Protein AF-A0A6B2TIA9-F1 (afdb_monomer_lite)

Sequence (95 aa):
GVRVAAGSGAMRDVSNPVGRGDPLEAAYLLASRSGLRPEDAYGAVSGAARAAMGLPEVRVEAGFPAELLAVRGDRLSGALSLAYSRIVVHRGRVV

Foldseek 3Di:
DDQAADWFPDACDPVHVHTDRDLLQQLLCCCVPVVDDSVSSSCRHPQSNCVVVVHDDADPDPPGFPFDKDADDPDSNRRSVVVDDIWTAGRNDTD

Radius of gyration: 14.1 Å; chains: 1; bounding box: 41×31×35 Å

Secondary structure (DSSP, 8-state):
---------S-SSSS-S-----HHHHHHHHHHHH---HHHHHHHHTHHHHHHTTPPP--SSTTS---EEEES-SSHHHHHHH---EEEEETTEE-

pLDDT: mean 93.91, std 4.68, range [69.38, 98.19]

Structure (mmCIF, N/CA/C/O backbone):
data_AF-A0A6B2TIA9-F1
#
_entry.id   AF-A0A6B2TIA9-F1
#
loop_
_atom_site.group_PDB
_atom_site.id
_atom_site.type_symbol
_atom_site.label_atom_id
_atom_site.label_alt_id
_atom_site.label_comp_id
_atom_site.label_asym_id
_atom_site.label_entity_id
_atom_site.label_seq_id
_atom_site.pdbx_PDB_ins_code
_atom_site.Cartn_x
_atom_site.Cartn_y
_atom_site.Cartn_z
_atom_site.occupancy
_atom_site.B_iso_or_equiv
_atom_site.auth_seq_id
_atom_site.auth_comp_id
_atom_site.auth_asym_id
_atom_site.auth_atom_id
_atom_site.pdbx_PDB_model_num
ATOM 1 N N . GLY A 1 1 ? -10.009 -6.696 -18.308 1.00 78.69 1 GLY A N 1
ATOM 2 C CA . GLY A 1 1 ? -8.539 -6.714 -18.153 1.00 78.69 1 GLY A CA 1
ATOM 3 C C . GLY A 1 1 ? -8.121 -7.860 -17.249 1.00 78.69 1 GLY A C 1
ATOM 4 O O . GLY A 1 1 ? -8.994 -8.473 -16.644 1.00 78.69 1 GLY A O 1
ATOM 5 N N . VAL A 1 2 ? -6.820 -8.156 -17.168 1.00 90.06 2 VAL A N 1
ATOM 6 C CA . VAL A 1 2 ? -6.250 -9.182 -16.269 1.00 90.06 2 VAL A CA 1
ATOM 7 C C . VAL A 1 2 ? -5.986 -8.571 -14.890 1.00 90.06 2 VAL A C 1
ATOM 9 O O . VAL A 1 2 ? -5.600 -7.407 -14.799 1.00 90.06 2 VAL A O 1
ATOM 12 N N . ARG A 1 3 ? -6.198 -9.339 -13.815 1.00 89.62 3 ARG A N 1
ATOM 13 C CA . ARG A 1 3 ? -5.863 -8.903 -12.452 1.00 89.62 3 ARG A CA 1
ATOM 14 C C . ARG A 1 3 ? -4.348 -8.933 -12.264 1.00 89.62 3 ARG A C 1
ATOM 16 O O . ARG A 1 3 ? -3.737 -9.982 -12.439 1.00 89.62 3 ARG A O 1
ATOM 23 N N . VAL A 1 4 ? -3.771 -7.803 -11.869 1.00 94.00 4 VAL A N 1
ATOM 24 C CA . VAL A 1 4 ? -2.341 -7.672 -11.568 1.00 94.00 4 VAL A CA 1
ATOM 25 C C . VAL A 1 4 ? -2.180 -7.360 -10.087 1.00 94.00 4 VAL A C 1
ATOM 27 O O . VAL A 1 4 ? -2.865 -6.483 -9.566 1.00 94.00 4 VAL A O 1
ATOM 30 N N . ALA A 1 5 ? -1.283 -8.085 -9.424 1.00 97.31 5 ALA A N 1
ATOM 31 C CA . ALA A 1 5 ? -0.866 -7.826 -8.054 1.00 97.31 5 ALA A CA 1
ATOM 32 C C . ALA A 1 5 ? 0.657 -7.673 -7.997 1.00 97.31 5 ALA A C 1
ATOM 34 O O . ALA A 1 5 ? 1.367 -8.282 -8.798 1.00 97.31 5 ALA A O 1
ATOM 35 N N . ALA A 1 6 ? 1.153 -6.877 -7.054 1.00 96.81 6 ALA A N 1
ATOM 36 C CA . ALA A 1 6 ? 2.579 -6.640 -6.872 1.00 96.81 6 ALA A CA 1
ATOM 37 C C . ALA A 1 6 ? 2.964 -6.602 -5.390 1.00 96.81 6 ALA A C 1
ATOM 39 O O . ALA A 1 6 ? 2.144 -6.309 -4.521 1.00 96.81 6 ALA A O 1
ATOM 40 N N . GLY A 1 7 ? 4.236 -6.888 -5.118 1.00 94.38 7 GLY A N 1
ATOM 41 C CA . GLY A 1 7 ? 4.839 -6.843 -3.790 1.00 94.38 7 GLY A CA 1
ATOM 42 C C . GLY A 1 7 ? 6.319 -6.473 -3.876 1.00 94.38 7 GLY A C 1
ATOM 43 O O . GLY A 1 7 ? 6.840 -6.226 -4.961 1.00 94.38 7 GLY A O 1
ATOM 44 N N . SER A 1 8 ? 7.002 -6.438 -2.733 1.00 92.25 8 SER A N 1
ATOM 45 C CA . SER A 1 8 ? 8.385 -5.942 -2.636 1.00 92.25 8 SER A CA 1
ATOM 46 C C . SER A 1 8 ? 9.446 -6.852 -3.271 1.00 92.25 8 SER A C 1
ATOM 48 O O . SER A 1 8 ? 10.560 -6.395 -3.508 1.00 92.25 8 SER A O 1
ATOM 50 N N . GLY A 1 9 ? 9.120 -8.116 -3.557 1.00 92.62 9 GLY A N 1
ATOM 51 C CA . GLY A 1 9 ? 10.084 -9.104 -4.046 1.00 92.62 9 GLY A CA 1
ATOM 52 C C . GLY A 1 9 ? 11.053 -9.578 -2.956 1.00 92.62 9 GLY A C 1
ATOM 53 O O . GLY A 1 9 ? 10.718 -9.569 -1.771 1.00 92.62 9 GLY A O 1
ATOM 54 N N . ALA A 1 10 ? 12.238 -10.020 -3.376 1.00 93.94 10 ALA A N 1
ATOM 55 C CA . ALA A 1 10 ? 13.320 -10.454 -2.495 1.00 93.94 10 ALA A CA 1
ATOM 56 C C . ALA A 1 10 ? 13.801 -9.327 -1.570 1.00 93.94 10 ALA A C 1
ATOM 58 O O . ALA A 1 10 ? 13.876 -8.166 -1.987 1.00 93.94 10 ALA A O 1
ATOM 59 N N . MET A 1 11 ? 14.138 -9.661 -0.322 1.00 94.94 11 MET A N 1
ATOM 60 C CA . MET A 1 11 ? 14.550 -8.682 0.688 1.00 94.94 11 MET A CA 1
ATOM 61 C C . MET A 1 11 ? 15.507 -9.283 1.712 1.00 94.94 11 MET A C 1
ATOM 63 O O . MET A 1 11 ? 15.176 -10.269 2.369 1.00 94.94 11 MET A O 1
ATOM 67 N N . ARG A 1 12 ? 16.624 -8.586 1.951 1.00 95.12 12 ARG A N 1
ATOM 68 C CA . ARG A 1 12 ? 17.660 -8.970 2.928 1.00 95.12 12 ARG A CA 1
ATOM 69 C C . ARG A 1 12 ? 18.165 -10.398 2.697 1.00 95.12 12 ARG A C 1
ATOM 71 O O . ARG A 1 12 ? 18.389 -11.148 3.644 1.00 95.12 12 ARG A O 1
ATOM 78 N N . ASP A 1 13 ? 18.332 -10.750 1.428 1.00 95.75 13 ASP A N 1
ATOM 79 C CA . ASP A 1 13 ? 18.816 -12.052 0.985 1.00 95.75 13 ASP A CA 1
ATOM 80 C C . ASP A 1 13 ? 19.909 -11.911 -0.090 1.00 95.75 13 ASP A C 1
ATOM 82 O O . ASP A 1 13 ? 20.351 -10.809 -0.420 1.00 95.75 13 ASP A O 1
ATOM 86 N N . VAL A 1 14 ? 20.372 -13.047 -0.618 1.00 97.06 14 VAL A N 1
ATOM 87 C CA . VAL A 1 14 ? 21.445 -13.115 -1.625 1.00 97.06 14 VAL A CA 1
ATOM 88 C C . VAL A 1 14 ? 21.094 -12.437 -2.950 1.00 97.06 14 VAL A C 1
ATOM 90 O O . VAL A 1 14 ? 21.991 -12.028 -3.681 1.00 97.06 14 VAL A O 1
ATOM 93 N N . SER A 1 15 ? 19.806 -12.333 -3.276 1.00 95.75 15 SER A N 1
ATOM 94 C CA . SER A 1 15 ? 19.319 -11.735 -4.518 1.00 95.75 15 SER A CA 1
ATOM 95 C C . SER A 1 15 ? 19.012 -10.246 -4.368 1.00 95.75 15 SER A C 1
ATOM 97 O O . SER A 1 15 ? 19.154 -9.495 -5.332 1.00 95.75 15 SER A O 1
ATOM 99 N N . ASN A 1 16 ? 18.650 -9.802 -3.159 1.00 94.19 16 ASN A N 1
ATOM 100 C CA . ASN A 1 16 ? 18.496 -8.393 -2.827 1.00 94.19 16 ASN A CA 1
ATOM 101 C C . ASN A 1 16 ? 18.932 -8.114 -1.374 1.00 94.19 16 ASN A C 1
ATOM 103 O O . ASN A 1 16 ? 18.177 -8.398 -0.435 1.00 94.19 16 ASN A O 1
ATOM 107 N N . PRO A 1 17 ? 20.119 -7.516 -1.157 1.00 95.50 17 PRO A N 1
ATOM 108 C CA . PRO A 1 17 ? 20.661 -7.317 0.186 1.00 95.50 17 PRO A CA 1
ATOM 109 C C . PRO A 1 17 ? 19.908 -6.250 0.998 1.00 95.50 17 PRO A C 1
ATOM 111 O O . PRO A 1 17 ? 20.082 -6.169 2.213 1.00 95.50 17 PRO A O 1
ATOM 114 N N . VAL A 1 18 ? 19.063 -5.435 0.359 1.00 95.00 18 VAL A N 1
ATOM 115 C CA . VAL A 1 18 ? 18.292 -4.358 1.000 1.00 95.00 18 VAL A CA 1
ATOM 116 C C . VAL A 1 18 ? 16.801 -4.484 0.683 1.00 95.00 18 VAL A C 1
ATOM 118 O O . VAL A 1 18 ? 16.391 -5.255 -0.174 1.00 95.00 18 VAL A O 1
ATOM 121 N N . GLY A 1 19 ? 15.956 -3.733 1.383 1.00 89.81 19 GLY A N 1
ATOM 122 C CA . GLY A 1 19 ? 14.524 -3.691 1.090 1.00 89.81 19 GLY A CA 1
ATOM 123 C C . GLY A 1 19 ? 13.729 -3.066 2.225 1.00 89.81 19 GLY A C 1
ATOM 124 O O . GLY A 1 19 ? 14.043 -3.286 3.395 1.00 89.81 19 GLY A O 1
ATOM 125 N N . ARG A 1 20 ? 12.708 -2.274 1.880 1.00 88.69 20 ARG A N 1
ATOM 126 C CA . ARG A 1 20 ? 11.851 -1.597 2.867 1.00 88.69 20 ARG A CA 1
ATOM 127 C C . ARG A 1 20 ? 10.618 -2.411 3.254 1.00 88.69 20 ARG A C 1
ATOM 129 O O . ARG A 1 20 ? 9.991 -2.097 4.258 1.00 88.69 20 ARG A O 1
ATOM 136 N N . GLY A 1 21 ? 10.255 -3.423 2.461 1.00 91.50 21 GLY A N 1
ATOM 137 C CA . GLY A 1 21 ? 8.987 -4.141 2.626 1.00 91.50 21 GLY A CA 1
ATOM 138 C C . GLY A 1 21 ? 7.773 -3.225 2.494 1.00 91.50 21 GLY A C 1
ATOM 139 O O . GLY A 1 21 ? 6.744 -3.488 3.108 1.00 91.50 21 GLY A O 1
ATOM 140 N N . ASP A 1 22 ? 7.913 -2.123 1.752 1.00 92.44 22 ASP A N 1
ATOM 141 C CA . ASP A 1 22 ? 6.919 -1.061 1.673 1.00 92.44 22 ASP A CA 1
ATOM 142 C C . ASP A 1 22 ? 6.064 -1.201 0.400 1.00 92.44 22 ASP A C 1
ATOM 144 O O . ASP A 1 22 ? 6.582 -1.027 -0.709 1.00 92.44 22 ASP A O 1
ATOM 148 N N . PRO A 1 23 ? 4.751 -1.476 0.512 1.00 94.38 23 PRO A N 1
ATOM 149 C CA . PRO A 1 23 ? 3.860 -1.524 -0.643 1.00 94.38 23 PRO A CA 1
ATOM 150 C C . PRO A 1 23 ? 3.796 -0.199 -1.417 1.00 94.38 23 PRO A C 1
ATOM 152 O O . PRO A 1 23 ? 3.637 -0.217 -2.637 1.00 94.38 23 PRO A O 1
ATOM 155 N N . LEU A 1 24 ? 3.953 0.953 -0.750 1.00 94.81 24 LEU A N 1
ATOM 156 C CA . LEU A 1 24 ? 3.921 2.254 -1.428 1.00 94.81 24 LEU A CA 1
ATOM 157 C C . LEU A 1 24 ? 5.182 2.499 -2.262 1.00 94.81 24 LEU A C 1
ATOM 159 O O . LEU A 1 24 ? 5.096 3.146 -3.303 1.00 94.81 24 LEU A O 1
ATOM 163 N N . GLU A 1 25 ? 6.325 1.930 -1.870 1.00 93.94 25 GLU A N 1
ATOM 164 C CA . GLU A 1 25 ? 7.531 1.924 -2.707 1.00 93.94 25 GLU A CA 1
ATOM 165 C C . GLU A 1 25 ? 7.302 1.103 -3.982 1.00 93.94 25 GLU A C 1
ATOM 167 O O . GLU A 1 25 ? 7.615 1.564 -5.079 1.00 93.94 25 GLU A O 1
ATOM 172 N N . ALA A 1 26 ? 6.694 -0.083 -3.866 1.00 95.56 26 ALA A N 1
ATOM 173 C CA . ALA A 1 26 ? 6.363 -0.904 -5.029 1.00 95.56 26 ALA A CA 1
ATOM 174 C C . ALA A 1 26 ? 5.381 -0.184 -5.976 1.00 95.56 26 ALA A C 1
ATOM 176 O O . ALA A 1 26 ? 5.603 -0.162 -7.187 1.00 95.56 26 ALA A O 1
ATOM 177 N N . ALA A 1 27 ? 4.346 0.476 -5.441 1.00 96.56 27 ALA A N 1
ATOM 178 C CA . ALA A 1 27 ? 3.431 1.292 -6.242 1.00 96.56 27 ALA A CA 1
ATOM 179 C C . ALA A 1 27 ? 4.134 2.488 -6.905 1.00 96.56 27 ALA A C 1
ATOM 181 O O . ALA A 1 27 ? 3.915 2.749 -8.088 1.00 96.56 27 ALA A O 1
ATOM 182 N N . TYR A 1 28 ? 5.016 3.187 -6.183 1.00 95.12 28 TYR A N 1
ATOM 183 C CA . TYR A 1 28 ? 5.835 4.257 -6.752 1.00 95.12 28 TYR A CA 1
ATOM 184 C C . TYR A 1 28 ? 6.681 3.751 -7.927 1.00 95.12 28 TYR A C 1
ATOM 186 O O . TYR A 1 28 ? 6.716 4.397 -8.974 1.00 95.12 28 TYR A O 1
ATOM 194 N N . LEU A 1 29 ? 7.333 2.593 -7.798 1.00 95.12 29 LEU A N 1
ATOM 195 C CA . LEU A 1 29 ? 8.145 2.010 -8.870 1.00 95.12 29 LEU A CA 1
ATOM 196 C C . LEU A 1 29 ? 7.289 1.600 -10.075 1.00 95.12 29 LEU A C 1
ATOM 198 O O . LEU A 1 29 ? 7.679 1.868 -11.210 1.00 95.12 29 LEU A O 1
ATOM 202 N N . LEU A 1 30 ? 6.106 1.022 -9.853 1.00 96.62 30 LEU A N 1
ATOM 203 C CA . LEU A 1 30 ? 5.175 0.692 -10.935 1.00 96.62 30 LEU A CA 1
ATOM 204 C C . LEU A 1 30 ? 4.703 1.941 -11.696 1.00 96.62 30 LEU A C 1
ATOM 206 O O . LEU A 1 30 ? 4.653 1.945 -12.930 1.00 96.62 30 LEU A O 1
ATOM 210 N N . ALA A 1 31 ? 4.395 3.019 -10.977 1.00 96.75 31 ALA A N 1
ATOM 211 C CA . ALA A 1 31 ? 3.973 4.266 -11.600 1.00 96.75 31 ALA A CA 1
ATOM 212 C C . ALA A 1 31 ? 5.135 4.958 -12.336 1.00 96.75 31 ALA A C 1
ATOM 214 O O . ALA A 1 31 ? 5.014 5.319 -13.504 1.00 96.75 31 ALA A O 1
ATOM 215 N N . SER A 1 32 ? 6.287 5.099 -11.674 1.00 96.25 32 SER A N 1
ATOM 216 C CA . SER A 1 32 ? 7.424 5.881 -12.180 1.00 96.25 32 SER A CA 1
ATOM 217 C C . SER A 1 32 ? 8.290 5.154 -13.208 1.00 96.25 32 SER A C 1
ATOM 219 O O . SER A 1 32 ? 8.893 5.814 -14.051 1.00 96.25 32 SER A O 1
ATOM 221 N N . ARG A 1 33 ? 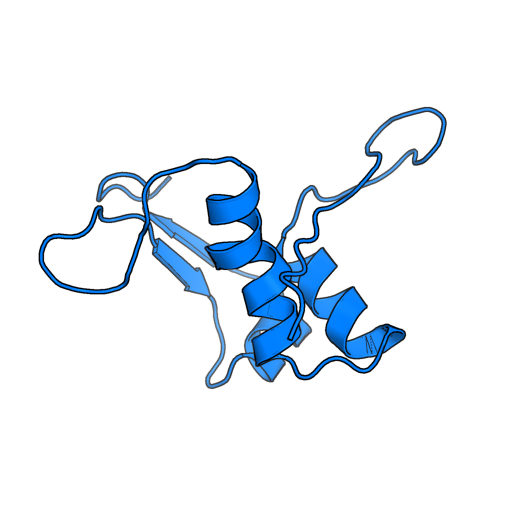8.380 3.817 -13.157 1.00 96.44 33 ARG A N 1
ATOM 222 C CA . ARG A 1 33 ? 9.273 3.034 -14.032 1.00 96.44 33 ARG A CA 1
ATOM 223 C C . ARG A 1 33 ? 8.554 2.192 -15.073 1.00 96.44 33 ARG A C 1
ATOM 225 O O . ARG A 1 33 ? 9.133 1.947 -16.124 1.00 96.44 33 ARG A O 1
ATOM 232 N N . SER A 1 34 ? 7.324 1.752 -14.805 1.00 93.69 34 SER A N 1
ATOM 233 C CA . SER A 1 34 ? 6.532 0.973 -15.773 1.00 93.69 34 SER A CA 1
ATOM 234 C C . SER A 1 34 ? 5.369 1.743 -16.403 1.00 93.69 34 SER A C 1
ATOM 236 O O . SER A 1 34 ? 4.653 1.185 -17.227 1.00 93.69 34 SER A O 1
ATOM 238 N N . GLY A 1 35 ? 5.188 3.021 -16.052 1.00 92.81 35 GLY A N 1
ATOM 239 C CA . GLY A 1 35 ? 4.195 3.897 -16.678 1.00 92.81 35 GLY A CA 1
ATOM 240 C C . GLY A 1 35 ? 2.741 3.591 -16.310 1.00 92.81 35 GLY A C 1
ATOM 241 O O . GLY A 1 35 ? 1.836 4.045 -17.010 1.00 92.81 35 GLY A O 1
ATOM 242 N N . LEU A 1 36 ? 2.489 2.832 -15.235 1.00 96.81 36 LEU A N 1
ATOM 243 C CA . LEU A 1 36 ? 1.123 2.673 -14.734 1.00 96.81 36 LEU A CA 1
ATOM 244 C C . LEU A 1 36 ? 0.604 4.003 -14.181 1.00 96.81 36 LEU A C 1
ATOM 246 O O . LEU A 1 36 ? 1.351 4.796 -13.605 1.00 96.81 36 LEU A O 1
ATOM 250 N N . ARG A 1 37 ? -0.709 4.224 -14.290 1.00 97.00 37 ARG A N 1
ATOM 251 C CA . ARG A 1 37 ? -1.347 5.329 -13.569 1.00 97.00 37 ARG A CA 1
ATOM 252 C C . ARG A 1 37 ? -1.217 5.085 -12.058 1.00 97.00 37 ARG A C 1
ATOM 254 O O . ARG A 1 37 ? -1.293 3.925 -11.640 1.00 97.00 37 ARG A O 1
ATOM 261 N N . PRO A 1 38 ? -1.049 6.133 -11.231 1.00 96.88 38 PRO A N 1
ATOM 262 C CA . PRO A 1 38 ? -0.906 5.992 -9.781 1.00 96.88 38 PRO A CA 1
ATOM 263 C C . PRO A 1 38 ? -1.993 5.127 -9.132 1.00 96.88 38 PRO A C 1
ATOM 2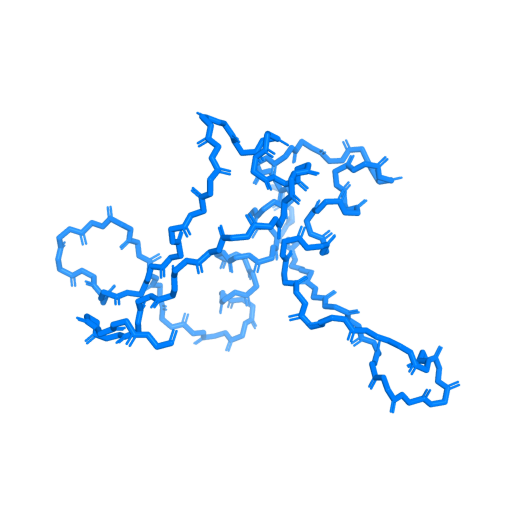65 O O . PRO A 1 38 ? -1.697 4.322 -8.253 1.00 96.88 38 PRO A O 1
ATOM 268 N N . GLU A 1 39 ? -3.237 5.255 -9.593 1.00 96.81 39 GLU A N 1
ATOM 269 C CA . GLU A 1 39 ? -4.402 4.527 -9.087 1.00 96.81 39 GLU A CA 1
ATOM 270 C C . GLU A 1 39 ? -4.306 3.028 -9.385 1.00 96.81 39 GLU A C 1
ATOM 272 O O . GLU A 1 39 ? -4.550 2.205 -8.502 1.00 96.81 39 GLU A O 1
ATOM 277 N N . ASP A 1 40 ? -3.884 2.667 -10.600 1.00 97.50 40 ASP A N 1
ATOM 278 C CA . ASP A 1 40 ? -3.695 1.269 -10.997 1.00 97.50 40 ASP A CA 1
ATOM 279 C C . ASP A 1 40 ? -2.497 0.649 -10.256 1.00 97.50 40 ASP A C 1
ATOM 281 O O . ASP A 1 40 ? -2.570 -0.485 -9.778 1.00 97.50 40 ASP A O 1
ATOM 285 N N . ALA A 1 41 ? -1.409 1.412 -10.098 1.00 97.44 41 ALA A N 1
ATOM 286 C CA . ALA A 1 41 ? -0.226 0.989 -9.353 1.00 97.44 41 ALA A CA 1
ATOM 287 C C . ALA A 1 41 ? -0.535 0.745 -7.865 1.00 97.44 41 ALA A C 1
ATOM 289 O O . ALA A 1 41 ? -0.141 -0.281 -7.308 1.00 97.44 41 ALA A O 1
ATOM 290 N N . TYR A 1 42 ? -1.285 1.646 -7.224 1.00 96.56 42 TYR A N 1
ATOM 291 C CA . TYR A 1 42 ? -1.750 1.452 -5.851 1.00 96.56 42 TYR A CA 1
ATOM 292 C C . TYR A 1 42 ? -2.721 0.273 -5.740 1.00 96.56 42 TYR A C 1
ATOM 294 O O . TYR A 1 42 ? -2.617 -0.527 -4.808 1.00 96.56 42 TYR A O 1
ATO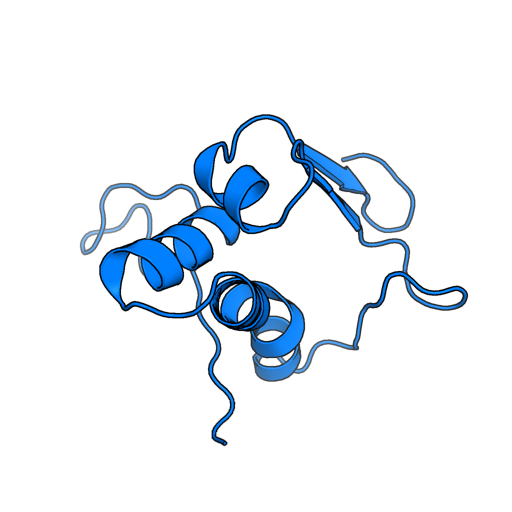M 302 N N . GLY A 1 43 ? -3.638 0.117 -6.699 1.00 96.81 43 GLY A N 1
ATOM 303 C CA . GLY A 1 43 ? -4.557 -1.019 -6.755 1.00 96.81 43 GLY A CA 1
ATOM 304 C C . GLY A 1 43 ? -3.829 -2.368 -6.770 1.00 96.81 43 GLY A C 1
ATOM 305 O O . GLY A 1 43 ? -4.230 -3.286 -6.048 1.00 96.81 43 GLY A O 1
ATOM 306 N N . ALA A 1 44 ? -2.721 -2.463 -7.515 1.00 98.19 44 ALA A N 1
ATOM 307 C CA . ALA A 1 44 ? -1.902 -3.672 -7.624 1.00 98.19 44 ALA A CA 1
ATOM 308 C C . ALA A 1 44 ? -1.263 -4.108 -6.292 1.00 98.19 44 ALA A C 1
ATOM 310 O O . ALA A 1 44 ? -1.121 -5.304 -6.047 1.00 98.19 44 ALA A O 1
ATOM 311 N N . VAL A 1 45 ? -0.905 -3.170 -5.412 1.00 97.12 45 VAL A N 1
ATOM 312 C CA . VAL A 1 45 ? -0.257 -3.468 -4.117 1.00 97.12 45 VAL A CA 1
ATOM 313 C C . VAL A 1 45 ? -1.234 -3.496 -2.933 1.00 97.12 45 VAL A C 1
ATOM 315 O O . VAL A 1 45 ? -0.834 -3.807 -1.814 1.00 97.12 45 VAL A O 1
ATOM 318 N N . SER A 1 46 ? -2.508 -3.151 -3.157 1.00 95.94 46 SER A N 1
ATOM 319 C CA . SER A 1 46 ? -3.544 -3.051 -2.120 1.00 95.94 46 SER A CA 1
ATOM 320 C C . SER A 1 46 ? -4.650 -4.093 -2.329 1.00 95.94 46 SER A C 1
ATOM 322 O O . SER A 1 46 ? -4.456 -5.271 -2.025 1.00 95.94 46 SER A O 1
ATOM 324 N N . GLY A 1 47 ? -5.807 -3.695 -2.862 1.00 95.56 47 GLY A N 1
ATOM 325 C CA . GLY A 1 47 ? -6.969 -4.564 -3.047 1.00 95.56 47 GLY A CA 1
ATOM 326 C C . GLY A 1 47 ? -6.676 -5.778 -3.930 1.00 95.56 47 GLY A C 1
ATOM 327 O O . GLY A 1 47 ? -7.068 -6.893 -3.586 1.00 95.56 47 GLY A O 1
ATOM 328 N N . ALA A 1 48 ? -5.930 -5.603 -5.028 1.00 97.25 48 ALA A N 1
ATOM 329 C CA . ALA A 1 48 ? -5.603 -6.715 -5.919 1.00 97.25 48 ALA A CA 1
ATOM 330 C C . ALA A 1 48 ? -4.640 -7.718 -5.267 1.00 97.25 48 ALA A C 1
ATOM 332 O O . ALA A 1 48 ? -4.868 -8.924 -5.376 1.00 97.25 48 ALA A O 1
ATOM 333 N N . ALA A 1 49 ? -3.619 -7.243 -4.543 1.00 97.31 49 ALA A N 1
ATOM 334 C CA . ALA A 1 49 ? -2.720 -8.100 -3.767 1.00 97.31 49 ALA A CA 1
ATOM 335 C C . ALA A 1 49 ? -3.473 -8.864 -2.672 1.00 97.31 49 ALA A C 1
ATOM 337 O O . ALA A 1 49 ? -3.307 -10.073 -2.518 1.00 97.31 49 ALA A O 1
ATOM 338 N N . ARG A 1 50 ? -4.369 -8.180 -1.955 1.00 95.81 50 ARG A N 1
ATOM 339 C CA . ARG A 1 50 ? -5.212 -8.786 -0.922 1.00 95.81 50 ARG A CA 1
ATOM 340 C C . ARG A 1 50 ? -6.103 -9.897 -1.480 1.00 95.81 50 ARG A C 1
ATOM 342 O O . ARG A 1 50 ? -6.133 -10.991 -0.920 1.00 95.81 50 ARG A O 1
ATOM 349 N N . ALA A 1 51 ? -6.762 -9.641 -2.609 1.00 96.19 51 ALA A N 1
ATOM 350 C CA . ALA A 1 51 ? -7.578 -10.633 -3.303 1.00 96.19 51 ALA A CA 1
ATOM 351 C C . ALA A 1 51 ? -6.742 -11.809 -3.836 1.00 96.19 51 ALA A C 1
ATOM 353 O O . ALA A 1 51 ? -7.191 -12.950 -3.774 1.00 96.19 51 ALA A O 1
ATOM 354 N N . ALA A 1 52 ? -5.527 -11.555 -4.336 1.00 96.69 52 ALA A N 1
ATOM 355 C CA . ALA A 1 52 ? -4.612 -12.606 -4.789 1.00 96.69 52 ALA A CA 1
ATOM 356 C C . ALA A 1 52 ? -4.170 -13.537 -3.646 1.00 96.69 52 ALA A C 1
ATOM 358 O O . ALA A 1 52 ? -3.964 -14.724 -3.874 1.00 96.69 52 ALA A O 1
ATOM 359 N N . MET A 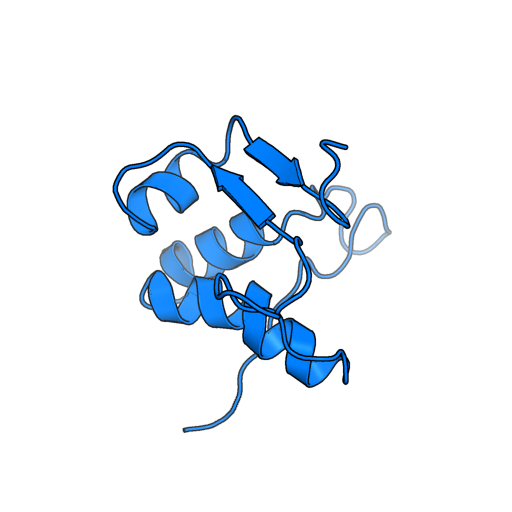1 53 ? -4.087 -13.021 -2.416 1.00 96.00 53 MET A N 1
ATOM 360 C CA . MET A 1 53 ? -3.810 -13.804 -1.206 1.00 96.00 53 MET A CA 1
ATOM 361 C C . MET A 1 53 ? -5.053 -14.495 -0.613 1.00 96.00 53 MET A C 1
ATOM 363 O O . MET A 1 53 ? -4.946 -15.139 0.427 1.00 96.00 53 MET A O 1
ATOM 367 N N . GLY A 1 54 ? -6.236 -14.353 -1.223 1.00 96.75 54 GLY A N 1
ATOM 368 C CA . GLY A 1 54 ? -7.482 -14.937 -0.708 1.00 96.75 54 GLY A CA 1
ATOM 369 C C . GLY A 1 54 ? -7.989 -14.296 0.589 1.00 96.75 54 GLY A C 1
ATOM 370 O O . GLY A 1 54 ? -8.761 -14.912 1.321 1.00 96.75 54 GLY A O 1
ATOM 371 N N . LEU A 1 55 ? -7.553 -13.073 0.902 1.00 95.31 55 LEU A N 1
ATOM 372 C CA . LEU A 1 55 ? -7.949 -12.381 2.126 1.00 95.31 55 LEU A CA 1
ATOM 373 C C . LEU A 1 55 ? -9.303 -11.663 1.953 1.00 95.31 55 LEU A C 1
ATOM 375 O O . LEU A 1 55 ? -9.567 -11.129 0.872 1.00 95.31 55 LEU A O 1
ATOM 379 N N . PRO A 1 56 ? -10.136 -11.572 3.012 1.00 93.19 56 PRO A N 1
ATOM 380 C CA . PRO A 1 56 ? -11.424 -10.878 2.955 1.00 93.19 56 PRO A CA 1
ATOM 381 C C . PRO A 1 56 ? -11.266 -9.412 2.573 1.00 93.19 56 PRO A C 1
ATOM 383 O O . PRO A 1 56 ? -10.337 -8.765 3.052 1.00 93.19 56 PRO A O 1
ATOM 386 N N . GLU A 1 57 ? -12.179 -8.870 1.774 1.00 93.81 57 GLU A N 1
ATOM 387 C CA . GLU A 1 57 ? -12.145 -7.468 1.356 1.00 93.81 57 GLU A CA 1
ATOM 388 C C . GLU A 1 57 ? -12.134 -6.495 2.551 1.00 93.81 57 GLU A C 1
ATOM 390 O O . GLU A 1 57 ? -12.726 -6.745 3.601 1.00 93.81 57 GLU A O 1
ATOM 395 N N . VAL A 1 58 ? -11.440 -5.370 2.379 1.00 94.19 58 VAL A N 1
ATOM 396 C CA . VAL A 1 58 ? -11.436 -4.237 3.308 1.00 94.19 58 VAL A CA 1
ATOM 397 C C . VAL A 1 58 ? -11.726 -2.981 2.503 1.00 94.19 58 VAL A C 1
ATOM 399 O O . VAL A 1 58 ? -11.130 -2.774 1.445 1.00 94.19 58 VAL A O 1
ATOM 402 N N . ARG A 1 59 ? -12.626 -2.139 3.013 1.00 94.00 59 ARG A N 1
ATOM 403 C CA . ARG A 1 59 ? -13.025 -0.873 2.396 1.00 94.00 59 ARG A CA 1
ATOM 404 C C . ARG A 1 59 ? -13.108 0.208 3.465 1.00 94.00 59 ARG A C 1
ATOM 406 O O . ARG A 1 59 ? -13.363 -0.085 4.630 1.00 94.00 59 ARG A O 1
ATOM 413 N N . VAL A 1 60 ? -12.932 1.462 3.058 1.00 93.81 60 VAL A N 1
ATOM 414 C CA . VAL A 1 60 ? -13.205 2.624 3.916 1.00 93.81 60 VAL A CA 1
ATOM 415 C C . VAL A 1 60 ? -14.710 2.902 3.872 1.00 93.81 60 VAL A C 1
ATOM 417 O O . VAL A 1 60 ? -15.171 3.831 3.219 1.00 93.81 60 VAL A O 1
ATOM 420 N N . GLU A 1 61 ? -15.482 2.019 4.499 1.00 95.38 61 GLU A N 1
ATOM 421 C CA . GLU A 1 61 ? -16.945 2.056 4.529 1.00 95.38 61 GLU A CA 1
ATOM 422 C C . GLU A 1 61 ? -17.451 1.469 5.854 1.00 95.38 61 GLU A C 1
ATOM 424 O O . GLU A 1 61 ? -16.821 0.582 6.436 1.00 95.38 61 GLU A O 1
ATOM 429 N N . ALA A 1 62 ? -18.589 1.964 6.348 1.00 94.12 62 ALA A N 1
ATOM 430 C CA . ALA A 1 62 ? -19.201 1.442 7.564 1.00 94.12 62 ALA A CA 1
ATOM 431 C C . ALA A 1 62 ? -19.502 -0.063 7.430 1.00 94.12 62 ALA A C 1
ATOM 433 O O . ALA A 1 62 ? -19.982 -0.525 6.400 1.00 94.12 62 ALA A O 1
ATOM 434 N N . GLY A 1 63 ? -19.217 -0.828 8.486 1.00 94.00 63 GLY A N 1
ATOM 435 C CA . GLY A 1 63 ? -19.381 -2.285 8.498 1.00 94.00 63 GLY A CA 1
ATOM 436 C C . GLY A 1 63 ? -18.138 -3.076 8.073 1.00 94.00 63 GLY A C 1
ATOM 437 O O . GLY A 1 63 ? -18.076 -4.271 8.355 1.00 94.00 63 GLY A O 1
ATOM 438 N N . PHE A 1 64 ? -17.122 -2.437 7.479 1.00 95.56 64 PHE A N 1
ATOM 439 C CA . PHE A 1 64 ? -15.831 -3.078 7.207 1.00 95.56 64 PHE A CA 1
ATOM 440 C C . PHE A 1 64 ? -14.855 -2.946 8.391 1.00 95.56 64 PHE A C 1
ATOM 442 O O . PHE A 1 64 ? -14.982 -2.027 9.207 1.00 95.56 64 PHE A O 1
ATOM 449 N N . PRO A 1 65 ? -13.861 -3.852 8.508 1.00 93.88 65 PRO A N 1
ATOM 450 C CA . PRO A 1 65 ? -12.820 -3.748 9.525 1.00 93.88 65 PRO A CA 1
ATOM 451 C C . PRO A 1 65 ? -12.079 -2.406 9.470 1.00 93.88 65 PRO A C 1
ATOM 453 O O . PRO A 1 65 ? -11.747 -1.916 8.392 1.00 93.88 65 PRO A O 1
ATOM 456 N N . ALA A 1 66 ? -11.757 -1.851 10.641 1.00 95.50 66 ALA A N 1
ATOM 457 C CA . ALA A 1 66 ? -10.975 -0.622 10.778 1.00 95.50 66 ALA A CA 1
ATOM 458 C C . ALA A 1 66 ? -9.475 -0.876 10.533 1.00 95.50 66 ALA A C 1
ATOM 460 O O . ALA A 1 66 ? -8.661 -0.832 11.458 1.00 95.50 66 ALA A O 1
ATOM 461 N N . GLU A 1 67 ? -9.153 -1.171 9.275 1.00 95.69 67 GLU A N 1
ATOM 462 C CA . GLU A 1 67 ? -7.813 -1.368 8.723 1.00 95.69 67 GLU A CA 1
ATOM 463 C C . GLU A 1 67 ? -7.501 -0.191 7.793 1.00 95.69 67 GLU A C 1
ATOM 465 O O . GLU A 1 67 ? -7.972 -0.142 6.655 1.00 95.69 67 GLU A O 1
ATOM 470 N N . LEU A 1 68 ? -6.758 0.796 8.294 1.00 95.50 68 LEU A N 1
ATOM 471 C CA . LEU A 1 68 ? -6.538 2.067 7.602 1.00 95.50 68 LEU A CA 1
ATOM 472 C C . LEU A 1 68 ? -5.056 2.429 7.590 1.00 95.50 68 LEU A C 1
ATOM 474 O O . LEU A 1 68 ? -4.332 2.202 8.559 1.00 95.50 68 LEU A O 1
ATOM 478 N N . LEU A 1 69 ? -4.630 3.070 6.506 1.00 94.25 69 LEU A N 1
ATOM 479 C CA . LEU A 1 69 ? -3.327 3.712 6.408 1.00 94.25 69 LEU A CA 1
ATOM 480 C C . LEU A 1 69 ? -3.542 5.195 6.118 1.00 94.25 69 LEU A C 1
ATOM 482 O O . LEU A 1 69 ? -3.884 5.568 4.997 1.00 94.25 69 LEU A O 1
ATOM 486 N N . ALA A 1 70 ? -3.340 6.041 7.124 1.00 94.25 70 ALA A N 1
ATOM 487 C CA . ALA A 1 70 ? -3.358 7.482 6.927 1.00 94.25 70 ALA A CA 1
ATOM 488 C C . ALA A 1 70 ? -1.966 7.941 6.485 1.00 94.25 70 ALA A C 1
ATO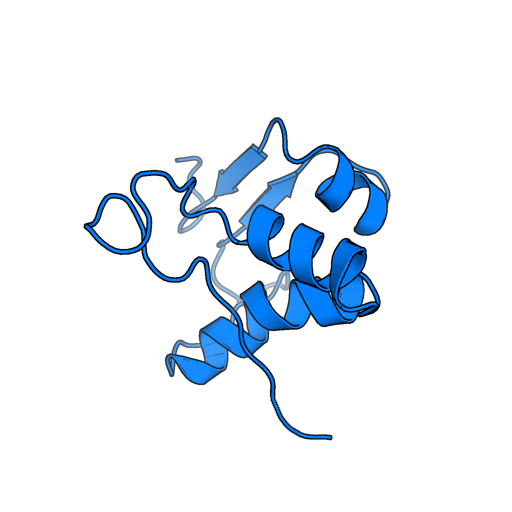M 490 O O . ALA A 1 70 ? -0.975 7.731 7.188 1.00 94.25 70 ALA A O 1
ATOM 491 N N . VAL A 1 71 ? -1.897 8.568 5.315 1.00 92.81 71 VAL A N 1
ATOM 492 C CA . VAL A 1 71 ? -0.667 9.092 4.708 1.00 92.81 71 VAL A CA 1
ATOM 493 C C . VAL A 1 71 ? -0.804 10.590 4.479 1.00 92.81 71 VAL A C 1
ATOM 495 O O . VAL A 1 71 ? -1.914 11.103 4.344 1.00 92.81 71 VAL A O 1
ATOM 498 N N . ARG A 1 72 ? 0.319 11.308 4.417 1.00 91.44 72 ARG A N 1
ATOM 499 C CA . ARG A 1 72 ? 0.294 12.717 4.014 1.00 91.44 72 ARG A CA 1
ATOM 500 C C . ARG A 1 72 ? 0.193 12.856 2.496 1.00 91.44 72 ARG A C 1
ATOM 502 O O . ARG A 1 72 ? 0.988 12.270 1.767 1.00 91.44 72 ARG A O 1
ATOM 509 N N . GLY A 1 73 ? -0.733 13.694 2.043 1.00 89.25 73 GLY A N 1
ATOM 510 C CA . GLY A 1 73 ? -0.866 14.099 0.645 1.00 89.25 73 GLY A CA 1
ATOM 511 C C . GLY A 1 73 ? -2.317 14.378 0.262 1.00 89.25 73 GLY A C 1
ATOM 512 O O . GLY A 1 73 ? -3.231 13.768 0.804 1.00 89.25 73 GLY A O 1
ATOM 513 N N . ASP A 1 74 ? -2.513 15.274 -0.705 1.00 91.31 74 ASP A N 1
ATOM 514 C CA . ASP A 1 74 ? -3.852 15.640 -1.197 1.00 91.31 74 ASP A CA 1
ATOM 515 C C . ASP A 1 74 ? -4.337 14.723 -2.331 1.00 91.31 74 ASP A C 1
ATOM 517 O O . ASP A 1 74 ? -5.518 14.685 -2.670 1.00 91.31 74 ASP A O 1
ATOM 521 N N . ARG A 1 75 ? -3.401 14.009 -2.969 1.00 93.69 75 ARG A N 1
ATOM 522 C CA . ARG A 1 75 ? -3.638 13.070 -4.073 1.00 93.69 75 ARG A CA 1
ATOM 523 C C . ARG A 1 75 ? -2.695 11.882 -3.956 1.00 93.69 75 ARG A C 1
ATOM 525 O O . ARG A 1 75 ? -1.599 12.006 -3.408 1.00 93.69 75 ARG A O 1
ATOM 532 N N . LEU A 1 76 ? -3.089 10.759 -4.553 1.00 93.75 76 LEU A N 1
ATOM 533 C CA . LEU A 1 76 ? -2.317 9.519 -4.522 1.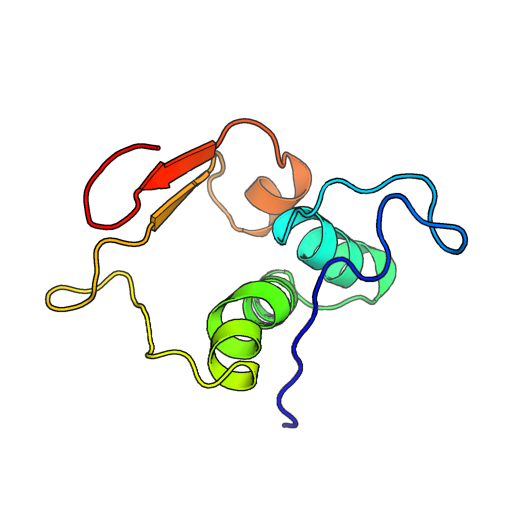00 93.75 76 LEU A CA 1
ATOM 534 C C . LEU A 1 76 ? -0.908 9.684 -5.108 1.00 93.75 76 LEU A C 1
ATOM 536 O O . LEU A 1 76 ? 0.056 9.228 -4.506 1.00 93.75 76 LEU A O 1
ATOM 540 N N . SER A 1 77 ? -0.763 10.399 -6.225 1.00 94.12 77 SER A N 1
ATOM 541 C CA . SER A 1 77 ? 0.553 10.704 -6.807 1.00 94.12 77 SER A CA 1
ATOM 542 C C . SER A 1 77 ? 1.469 11.474 -5.848 1.00 94.12 77 SER A C 1
ATOM 544 O O . SER A 1 77 ? 2.657 11.167 -5.755 1.00 94.12 77 SER A O 1
ATOM 546 N N . GLY A 1 78 ? 0.920 12.431 -5.093 1.00 93.31 78 GLY A N 1
ATOM 547 C CA . GLY A 1 78 ? 1.645 13.143 -4.041 1.00 93.31 78 GLY A CA 1
ATOM 548 C C . GLY A 1 78 ? 2.057 12.206 -2.907 1.00 93.31 78 GLY A C 1
ATOM 549 O O . GLY A 1 78 ? 3.231 12.154 -2.555 1.00 93.31 78 GLY A O 1
ATOM 550 N N . ALA A 1 79 ? 1.124 11.398 -2.397 1.00 93.38 79 ALA A N 1
ATOM 551 C CA . ALA A 1 79 ? 1.408 10.428 -1.339 1.00 93.38 79 ALA A CA 1
ATOM 552 C C . ALA A 1 79 ? 2.502 9.416 -1.740 1.00 93.38 79 ALA A C 1
ATOM 554 O O . ALA A 1 79 ? 3.405 9.145 -0.947 1.00 93.38 79 ALA A O 1
ATOM 555 N N . LEU A 1 80 ? 2.471 8.916 -2.983 1.00 93.44 80 LEU A N 1
ATOM 556 C CA . LEU A 1 80 ? 3.489 8.008 -3.530 1.00 93.44 80 LEU A CA 1
ATOM 557 C C . LEU A 1 80 ? 4.854 8.682 -3.739 1.00 93.44 80 LEU A C 1
ATOM 559 O O . LEU A 1 80 ? 5.871 7.998 -3.712 1.00 93.44 80 LEU A O 1
ATOM 563 N N . SER A 1 81 ? 4.891 10.001 -3.946 1.00 89.94 81 SER A N 1
ATOM 564 C CA . SER A 1 81 ? 6.143 10.746 -4.150 1.00 89.94 81 SER A CA 1
ATOM 565 C C . SER A 1 81 ? 6.853 11.078 -2.840 1.00 89.94 81 SER A C 1
ATOM 567 O O . SER A 1 81 ? 8.077 11.156 -2.803 1.00 89.94 81 SER A O 1
ATOM 569 N N . LEU A 1 82 ? 6.089 11.302 -1.768 1.00 84.69 82 LEU A N 1
ATOM 570 C CA . LEU A 1 82 ? 6.643 11.635 -0.459 1.00 84.69 82 LEU A CA 1
ATOM 571 C C . LEU A 1 82 ? 7.037 10.368 0.302 1.00 84.69 82 LEU A C 1
ATOM 573 O O . LEU A 1 82 ? 8.152 10.266 0.799 1.00 84.69 82 LEU A O 1
ATOM 577 N N . ALA A 1 83 ? 6.120 9.402 0.403 1.00 69.38 83 ALA A N 1
ATOM 578 C CA . ALA A 1 83 ? 6.284 8.137 1.128 1.00 69.38 83 ALA A CA 1
ATOM 579 C C . ALA A 1 83 ? 6.777 8.238 2.599 1.00 69.38 83 ALA A C 1
ATOM 581 O O . ALA A 1 83 ? 7.006 7.209 3.241 1.00 69.38 83 ALA A O 1
ATOM 582 N N . TYR A 1 84 ? 6.879 9.437 3.183 1.00 70.38 84 TYR A N 1
ATOM 583 C CA . TYR A 1 84 ? 7.241 9.668 4.582 1.00 70.38 84 TYR A CA 1
ATOM 584 C C . TYR A 1 84 ? 6.013 10.025 5.436 1.00 70.38 84 TYR A C 1
ATOM 586 O O . TYR A 1 84 ? 5.082 10.678 4.969 1.00 70.38 84 TYR A O 1
ATOM 594 N N . SER A 1 85 ? 6.038 9.611 6.708 1.00 82.94 85 SER A N 1
ATOM 595 C CA . SER A 1 85 ? 4.997 9.838 7.730 1.00 82.94 85 SER A CA 1
ATOM 596 C C . SER A 1 85 ? 3.644 9.174 7.441 1.00 82.94 85 SER A C 1
ATOM 598 O O . SER A 1 85 ? 2.817 9.686 6.686 1.00 82.94 85 SER A O 1
ATOM 600 N N . ARG A 1 86 ? 3.394 8.045 8.114 1.00 92.00 86 ARG A N 1
ATOM 601 C CA . ARG A 1 86 ? 2.143 7.282 8.033 1.00 92.00 86 ARG A CA 1
ATOM 602 C C . ARG A 1 86 ? 1.662 6.861 9.419 1.00 92.00 86 ARG A C 1
ATOM 604 O O . ARG A 1 86 ? 2.485 6.626 10.298 1.00 92.00 86 ARG A O 1
ATOM 611 N N . ILE A 1 87 ? 0.349 6.752 9.586 1.00 95.62 87 ILE A N 1
ATOM 612 C CA . ILE A 1 87 ? -0.292 6.169 10.769 1.00 95.62 87 ILE A CA 1
ATOM 613 C C . ILE A 1 87 ? -1.020 4.913 10.309 1.00 95.62 87 ILE A C 1
ATOM 615 O O . ILE A 1 87 ? -1.838 4.973 9.387 1.00 95.62 87 ILE A O 1
ATOM 619 N N . VAL A 1 88 ? -0.714 3.785 10.943 1.00 96.19 88 VAL A N 1
ATOM 620 C CA . VAL A 1 88 ? -1.396 2.516 10.696 1.00 96.19 88 VAL A CA 1
ATOM 621 C C . VAL A 1 88 ? -2.469 2.346 11.755 1.00 96.19 88 VAL A C 1
ATOM 623 O O . VAL A 1 88 ? -2.192 2.466 12.945 1.00 96.19 88 VAL A O 1
ATOM 626 N N . VAL A 1 89 ? -3.694 2.062 11.326 1.00 97.69 89 VAL A N 1
ATOM 627 C CA . VAL A 1 89 ? -4.776 1.628 12.206 1.00 97.69 89 VAL A CA 1
ATOM 628 C C . VAL A 1 89 ? -5.069 0.172 11.888 1.00 97.69 89 VAL A C 1
ATOM 630 O O . VAL A 1 89 ? -5.490 -0.137 10.777 1.00 97.69 89 VAL A O 1
ATOM 633 N N . HIS A 1 90 ? -4.856 -0.706 12.862 1.00 96.94 90 HIS A N 1
ATOM 634 C CA . HIS A 1 90 ? -5.173 -2.127 12.779 1.00 96.94 90 HIS A CA 1
ATOM 635 C C . HIS A 1 90 ? -6.267 -2.454 13.792 1.00 96.94 90 HIS A C 1
ATOM 637 O O . HIS A 1 90 ? -6.117 -2.170 14.985 1.00 96.94 90 HIS A O 1
ATOM 643 N N . ARG A 1 91 ? -7.386 -3.030 13.337 1.00 95.31 91 ARG A N 1
ATOM 644 C CA . ARG A 1 91 ? -8.574 -3.312 14.165 1.00 95.31 91 ARG A CA 1
ATOM 645 C C . ARG A 1 91 ? -8.969 -2.144 15.083 1.00 95.31 91 ARG A C 1
ATOM 647 O O . ARG A 1 91 ? -9.268 -2.333 16.261 1.00 95.31 91 ARG A O 1
ATOM 654 N N . GLY A 1 92 ? -8.946 -0.927 14.539 1.00 96.50 92 GLY A N 1
ATOM 655 C CA . GLY A 1 92 ? -9.346 0.291 15.252 1.00 96.50 92 GLY A CA 1
ATOM 656 C C . GLY A 1 92 ? -8.321 0.832 16.255 1.00 96.50 92 GLY A C 1
ATOM 657 O O . GLY A 1 92 ? -8.659 1.713 17.041 1.00 96.50 92 GLY A O 1
ATOM 658 N N . ARG A 1 93 ? -7.080 0.331 16.252 1.00 97.88 93 ARG A N 1
ATOM 659 C CA . ARG A 1 93 ? -5.991 0.810 17.118 1.00 97.88 93 ARG A CA 1
ATOM 660 C C . ARG A 1 93 ? -4.818 1.304 16.291 1.00 97.88 93 ARG A C 1
ATOM 662 O O . ARG A 1 93 ? -4.450 0.657 15.318 1.00 97.88 93 ARG A O 1
ATOM 669 N N . VAL A 1 94 ? -4.223 2.419 16.705 1.00 98.06 94 VAL A N 1
ATOM 670 C CA . VAL A 1 94 ? -2.959 2.891 16.128 1.00 98.06 94 VAL A CA 1
ATOM 671 C C . VAL A 1 94 ? -1.831 1.951 16.562 1.00 98.06 94 VAL A C 1
ATOM 673 O O . VAL A 1 94 ? -1.731 1.659 17.756 1.00 98.06 94 VAL A O 1
ATOM 676 N N . VAL A 1 95 ? -1.030 1.472 15.604 1.00 96.81 95 VAL A N 1
ATOM 677 C CA . VAL A 1 95 ? 0.089 0.527 15.811 1.00 96.81 95 VAL A CA 1
ATOM 678 C C . VAL A 1 95 ? 1.384 0.998 15.165 1.00 96.81 95 VAL A C 1
ATOM 680 O O . VAL A 1 95 ? 1.312 1.774 14.183 1.00 96.81 95 VAL A O 1
#